Protein AF-A0A0S8DQ17-F1 (afdb_monomer_lite)

Foldseek 3Di:
DEDEPPDDPVPDDDDPPDDYHYDQWPDDDDDDDDPDPPVVSVVVLQPDWDDDPPDDTDRDDDDDPVPDDDPPDQDAAPSNVVVVLVRLQRTDQDPVCVVVQVVVVVLQRHHPDDRDGDPVSSVVRNVCRVVVVVVVVCCQQVNPFFPFDDDPSDTDRDDDDPPDDDTPSPCPPPVNVPDDDPD

Radius of gyration: 21.07 Å; chains: 1; bounding box: 50×50×46 Å

pLDDT: mean 84.36, std 14.05, range [32.22, 97.69]

Secondary structure (DSSP, 8-state):
-EE-TT--GGG----TTPPPEE-SSS---------S-HHHHHHHHHT-B---TTS--PBP-----TT-----SPPPTHHHHHHHHHHHHHS---GGGHHHHHHHHHTT--TTS-----HHHHHHHHHHHHHHHHHHHHHHHT---TT--EETTEE-SS---TTSPPPTTTTTSTTTTT-----

Sequence (183 aa):
MITGPETPKSEIPYIEGAKYIESKTNNVWFLVRASMPPEERDQAISQIKAYYSGEEPKAVSVIPANNKPGRNYQPRGMKYWEVLHAILQEEPVEERDRFFMYFLKEMGIEKGKPFEPTERQKEIMADAVVVGEAMAKNMVFRERLPGVLRDDGWRLILGRVHGTEPGDAMEQTQRTNYYDRSM

Structure (mmCIF, N/CA/C/O backbone):
data_AF-A0A0S8DQ17-F1
#
_entry.id   AF-A0A0S8DQ17-F1
#
loop_
_atom_site.group_PDB
_atom_site.id
_atom_site.type_symbol
_atom_site.label_atom_id
_atom_site.label_alt_id
_atom_site.label_comp_id
_atom_site.label_asym_id
_atom_site.label_entity_id
_atom_site.label_seq_id
_atom_site.pdbx_PDB_ins_code
_atom_site.Cartn_x
_atom_site.Cartn_y
_atom_site.Cartn_z
_atom_site.occupancy
_atom_site.B_iso_or_equiv
_atom_site.auth_seq_id
_atom_site.auth_comp_id
_atom_site.auth_asym_id
_atom_site.auth_atom_id
_atom_site.pdbx_PDB_model_num
ATOM 1 N N . MET A 1 1 ? -12.015 -6.979 14.319 1.00 88.69 1 MET A N 1
ATOM 2 C CA . MET A 1 1 ? -10.891 -7.904 14.093 1.00 88.69 1 MET A CA 1
ATOM 3 C C . MET A 1 1 ? -10.485 -7.826 12.635 1.00 88.69 1 MET A C 1
ATOM 5 O O . MET A 1 1 ? -11.369 -7.829 11.784 1.00 88.69 1 MET A O 1
ATOM 9 N N . ILE A 1 2 ? -9.184 -7.727 12.362 1.00 92.00 2 ILE A N 1
ATOM 10 C CA . ILE A 1 2 ? -8.652 -7.809 10.999 1.00 92.00 2 ILE A CA 1
ATOM 11 C C . ILE A 1 2 ? -7.851 -9.093 10.869 1.00 92.00 2 ILE A C 1
ATOM 13 O O . ILE A 1 2 ? -7.089 -9.426 11.775 1.00 92.00 2 ILE A O 1
ATOM 17 N N . THR A 1 3 ? -8.045 -9.798 9.764 1.00 94.38 3 THR A N 1
ATOM 18 C CA . THR A 1 3 ? -7.275 -10.990 9.408 1.00 94.38 3 THR A CA 1
ATOM 19 C C . THR A 1 3 ? -6.535 -10.752 8.105 1.00 94.38 3 THR A C 1
ATOM 21 O O . THR A 1 3 ? -6.996 -9.989 7.252 1.00 94.38 3 THR A O 1
ATOM 24 N N . GLY A 1 4 ? -5.370 -11.377 7.977 1.00 93.06 4 GLY A N 1
ATOM 25 C CA . GLY A 1 4 ? -4.603 -11.357 6.743 1.00 93.06 4 GLY A CA 1
ATOM 26 C C . GLY A 1 4 ? -5.127 -12.385 5.734 1.00 93.06 4 GLY A C 1
ATOM 27 O O . GLY A 1 4 ? -5.942 -13.242 6.089 1.00 93.06 4 GLY A O 1
ATOM 28 N N . PRO A 1 5 ? -4.613 -12.338 4.499 1.00 92.44 5 PRO A N 1
ATOM 29 C CA . PRO A 1 5 ? -5.023 -13.222 3.407 1.00 92.44 5 PRO A CA 1
ATOM 30 C C . PRO A 1 5 ? -4.683 -14.699 3.662 1.00 92.44 5 PRO A C 1
ATOM 32 O O . PRO A 1 5 ? -5.331 -15.590 3.120 1.00 92.44 5 PRO A O 1
ATOM 35 N N . GLU A 1 6 ? -3.686 -14.970 4.508 1.00 91.12 6 GLU A N 1
ATOM 36 C CA . GLU A 1 6 ? -3.219 -16.324 4.837 1.00 91.12 6 GLU A CA 1
ATOM 37 C C . GLU A 1 6 ? -3.656 -16.793 6.238 1.00 91.12 6 GLU A C 1
ATOM 39 O O . GLU A 1 6 ? -3.266 -17.871 6.678 1.00 91.12 6 GLU A O 1
ATOM 44 N N . THR A 1 7 ? -4.472 -16.013 6.962 1.00 92.62 7 THR A N 1
ATOM 45 C CA . THR A 1 7 ? -4.937 -16.394 8.306 1.00 92.62 7 THR A CA 1
ATOM 46 C C . THR A 1 7 ? -5.884 -17.604 8.235 1.00 92.62 7 THR A C 1
ATOM 48 O O . THR A 1 7 ? -6.947 -17.505 7.610 1.00 92.62 7 THR A O 1
ATOM 51 N N . PRO A 1 8 ? -5.580 -18.738 8.899 1.00 92.88 8 PRO A N 1
ATOM 52 C CA . PRO A 1 8 ? -6.466 -19.898 8.899 1.00 92.88 8 PRO A CA 1
ATOM 53 C C . PRO A 1 8 ? -7.813 -19.574 9.547 1.00 92.88 8 PRO A C 1
ATOM 55 O O . PRO A 1 8 ? -7.876 -19.080 10.671 1.00 92.88 8 PRO A O 1
ATOM 58 N N . LYS A 1 9 ? -8.921 -19.916 8.877 1.00 90.00 9 LYS A N 1
ATOM 59 C CA . LYS A 1 9 ? -10.277 -19.637 9.394 1.00 90.00 9 LYS A CA 1
ATOM 60 C C . LYS A 1 9 ? -10.553 -20.282 10.755 1.00 90.00 9 LYS A C 1
ATOM 62 O O . LYS A 1 9 ? -11.332 -19.743 11.531 1.00 90.00 9 LYS A O 1
ATOM 67 N N . SER A 1 10 ? -9.907 -21.410 11.046 1.00 91.25 10 SER A N 1
ATOM 68 C CA . SER A 1 10 ? -9.988 -22.103 12.337 1.00 91.25 10 SER A CA 1
ATOM 69 C C . SER A 1 10 ? -9.337 -21.340 13.492 1.00 91.25 10 SER A C 1
ATOM 71 O O . SER A 1 10 ? -9.650 -21.618 14.643 1.00 91.25 10 SER A O 1
ATOM 73 N N . GLU A 1 11 ? -8.437 -20.400 13.201 1.00 89.38 11 GLU A N 1
ATOM 74 C CA . GLU A 1 11 ? -7.706 -19.610 14.200 1.00 89.38 11 GLU A CA 1
ATOM 75 C C . GLU A 1 11 ? -8.362 -18.250 14.472 1.00 89.38 11 GLU A C 1
ATOM 77 O O . GLU A 1 11 ? -7.908 -17.499 15.333 1.00 89.38 11 GLU A O 1
ATOM 82 N N . ILE A 1 12 ? -9.445 -17.921 13.762 1.00 91.88 12 ILE A N 1
ATOM 83 C CA . ILE A 1 12 ? -10.187 -16.674 13.948 1.00 91.88 12 ILE A CA 1
ATOM 84 C C . ILE A 1 12 ? -11.131 -16.844 15.151 1.00 91.88 12 ILE A C 1
ATOM 86 O O . ILE A 1 12 ? -12.121 -17.573 15.040 1.00 91.88 12 ILE A O 1
ATOM 90 N N . PRO A 1 13 ? -10.887 -16.186 16.301 1.00 91.44 13 PRO A N 1
ATOM 91 C CA . PRO A 1 13 ? -11.777 -16.291 17.445 1.00 91.44 13 PRO A CA 1
ATOM 92 C C . PRO A 1 13 ? -13.117 -15.604 17.185 1.00 91.44 13 PRO A C 1
ATOM 94 O O . PRO A 1 13 ? -13.217 -14.576 16.503 1.00 91.44 13 PRO A O 1
ATOM 97 N N . TYR A 1 14 ? -14.151 -16.129 17.837 1.00 90.69 14 TYR A N 1
ATOM 98 C CA . TYR A 1 14 ? -15.403 -15.410 17.995 1.00 90.69 14 TYR A CA 1
ATOM 99 C C . TYR A 1 14 ? -15.259 -14.334 19.080 1.00 90.69 14 TYR A C 1
ATOM 101 O O . TYR A 1 14 ? -14.874 -14.628 20.209 1.00 90.69 14 TYR A O 1
ATOM 109 N N . ILE A 1 15 ? -15.572 -13.088 18.732 1.00 89.69 15 ILE A N 1
ATOM 110 C CA . ILE A 1 15 ? -15.581 -11.933 19.625 1.00 89.69 15 ILE A CA 1
ATOM 111 C C . ILE A 1 15 ? -16.936 -11.259 19.440 1.00 89.69 15 ILE A C 1
ATOM 113 O O . ILE A 1 15 ? -17.258 -10.766 18.355 1.00 89.69 15 ILE A O 1
ATOM 117 N N . GLU A 1 16 ? -17.737 -11.247 20.500 1.00 91.94 16 GLU A N 1
ATOM 118 C CA . GLU A 1 16 ? -19.066 -10.647 20.480 1.00 91.94 16 GLU A CA 1
ATOM 119 C C . GLU A 1 16 ? -18.992 -9.156 20.104 1.00 91.94 16 GLU A C 1
ATOM 121 O O . GLU A 1 16 ? -18.143 -8.410 20.593 1.00 91.94 16 GLU A O 1
ATOM 126 N N . GLY A 1 17 ? -19.853 -8.728 19.175 1.00 91.25 17 GLY A N 1
ATOM 127 C CA . GLY A 1 17 ? -19.912 -7.343 18.691 1.00 91.25 17 GLY A CA 1
ATOM 128 C C . GLY A 1 17 ? -18.756 -6.905 17.780 1.00 91.25 17 GLY A C 1
ATOM 129 O O . GLY A 1 17 ? -18.765 -5.773 17.292 1.00 91.25 17 GLY A O 1
ATOM 130 N N . ALA A 1 18 ? -17.768 -7.763 17.503 1.00 91.00 18 ALA A N 1
ATOM 131 C CA . ALA A 1 18 ? -16.659 -7.404 16.626 1.00 91.00 18 ALA A CA 1
ATOM 132 C C . ALA A 1 18 ? -17.071 -7.393 15.144 1.00 91.00 18 ALA A C 1
ATOM 134 O O . ALA A 1 18 ? -17.669 -8.338 14.630 1.00 91.00 18 ALA A O 1
ATOM 135 N N . LYS A 1 19 ? -16.653 -6.353 14.411 1.00 92.81 19 LYS A N 1
ATOM 136 C CA . LYS A 1 19 ? -16.652 -6.371 12.941 1.00 92.81 19 LYS A CA 1
ATOM 137 C C . LYS A 1 19 ? -15.436 -7.151 12.444 1.00 92.81 19 LYS A C 1
ATOM 139 O O . LYS A 1 19 ? -14.308 -6.841 12.840 1.00 92.81 19 LYS A O 1
ATOM 144 N N . TYR A 1 20 ? -15.661 -8.127 11.573 1.00 91.62 20 TYR A N 1
ATOM 145 C CA . TYR A 1 20 ? -14.611 -8.918 10.934 1.00 91.62 20 TYR A CA 1
ATOM 146 C C . TYR A 1 20 ? -14.284 -8.331 9.565 1.00 91.62 20 TYR A C 1
ATOM 148 O O . TYR A 1 20 ? -15.182 -8.105 8.756 1.00 91.62 20 TYR A O 1
ATOM 156 N N . ILE A 1 21 ? -13.007 -8.038 9.333 1.00 91.88 21 ILE A N 1
ATOM 157 C CA . ILE A 1 21 ? -12.508 -7.494 8.070 1.00 91.88 21 ILE A CA 1
ATOM 158 C C . ILE A 1 21 ? -11.365 -8.389 7.602 1.00 91.88 21 ILE A C 1
ATOM 160 O O . ILE A 1 21 ? -10.344 -8.496 8.276 1.00 91.88 21 ILE A O 1
ATOM 164 N N . GLU A 1 22 ? -11.543 -9.020 6.449 1.00 92.25 22 GLU A N 1
ATOM 165 C CA . GLU A 1 22 ? -10.513 -9.833 5.808 1.00 92.25 22 GLU A CA 1
ATOM 166 C C . GLU A 1 22 ? -9.729 -8.959 4.827 1.00 92.25 22 GLU A C 1
ATOM 168 O O . GLU A 1 22 ? -10.293 -8.402 3.881 1.00 92.25 22 GLU A O 1
ATOM 173 N N . SER A 1 23 ? -8.434 -8.793 5.085 1.00 92.69 23 SER A N 1
ATOM 174 C CA . SER A 1 23 ? -7.531 -8.087 4.185 1.00 92.69 23 SER A CA 1
ATOM 175 C C . SER A 1 23 ? -7.010 -9.036 3.113 1.00 92.69 23 SER A C 1
ATOM 177 O O . SER A 1 23 ? -6.623 -10.164 3.400 1.00 92.69 23 SER A O 1
ATOM 179 N N . LYS A 1 24 ? -6.937 -8.539 1.879 1.00 92.06 24 LYS A N 1
ATOM 180 C CA . LYS A 1 24 ? -6.280 -9.218 0.753 1.00 92.06 24 LYS A CA 1
ATOM 181 C C . LYS A 1 24 ? -4.756 -9.046 0.746 1.00 92.06 24 LYS A C 1
ATOM 183 O O . LYS A 1 24 ? -4.060 -9.692 -0.025 1.00 92.06 24 LYS A O 1
ATOM 188 N N . THR A 1 25 ? -4.248 -8.156 1.595 1.00 93.56 25 THR A N 1
ATOM 189 C CA . THR A 1 25 ? -2.831 -7.800 1.728 1.00 93.56 25 THR A CA 1
ATOM 190 C C . THR A 1 25 ? -2.373 -7.956 3.176 1.00 93.56 25 THR A C 1
ATOM 192 O O . THR A 1 25 ? -3.180 -7.857 4.106 1.00 93.56 25 THR A O 1
ATOM 195 N N . ASN A 1 26 ? -1.079 -8.181 3.371 1.00 94.12 26 ASN A N 1
ATOM 196 C CA . ASN A 1 26 ? -0.439 -8.294 4.677 1.00 94.12 26 ASN A CA 1
ATOM 197 C C . ASN A 1 26 ? -0.273 -6.923 5.344 1.00 94.12 26 ASN A C 1
ATOM 199 O O . ASN A 1 26 ? -0.510 -6.791 6.546 1.00 94.12 26 ASN A O 1
ATOM 203 N N . ASN A 1 27 ? 0.065 -5.883 4.578 1.00 91.88 27 ASN A N 1
ATOM 204 C CA . ASN A 1 27 ? 0.133 -4.526 5.100 1.00 91.88 27 ASN A CA 1
ATOM 205 C C . ASN A 1 27 ? -1.256 -3.873 5.103 1.00 91.88 27 ASN A C 1
ATOM 207 O O . ASN A 1 27 ? -1.934 -3.778 4.075 1.00 91.88 27 ASN A O 1
ATOM 211 N N . VAL A 1 28 ? -1.663 -3.374 6.273 1.00 90.12 28 VAL A N 1
ATOM 212 C CA . VAL A 1 28 ? -2.916 -2.636 6.480 1.00 90.12 28 VAL A CA 1
ATOM 213 C C . VAL A 1 28 ? -2.602 -1.294 7.124 1.00 90.12 28 VAL A C 1
ATOM 215 O O . VAL A 1 28 ? -1.801 -1.201 8.053 1.00 90.12 28 VAL A O 1
ATOM 218 N N . TRP A 1 29 ? -3.257 -0.241 6.640 1.00 87.62 29 TRP A N 1
ATOM 219 C CA . TRP A 1 29 ? -3.112 1.106 7.174 1.00 87.62 29 TRP A CA 1
ATOM 220 C C . TRP A 1 29 ? -4.441 1.620 7.717 1.00 87.62 29 TRP A C 1
ATOM 222 O O . TRP A 1 29 ? -5.478 1.507 7.065 1.00 87.62 29 TRP A O 1
ATOM 232 N N . PHE A 1 30 ? -4.392 2.221 8.904 1.00 85.88 30 PHE A N 1
ATOM 233 C CA . PHE A 1 30 ? -5.540 2.854 9.535 1.00 85.88 30 PHE A CA 1
ATOM 234 C C . PHE A 1 30 ? -5.325 4.355 9.622 1.00 85.88 30 PHE A C 1
ATOM 236 O O . PHE A 1 30 ? -4.295 4.826 10.107 1.00 85.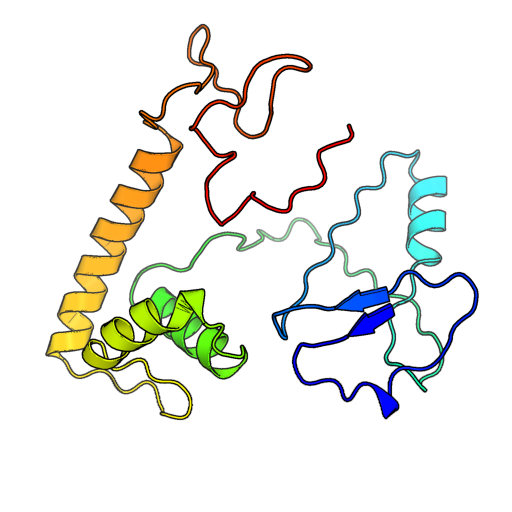88 30 PHE A O 1
ATOM 243 N N . LEU A 1 31 ? -6.346 5.097 9.212 1.00 85.94 31 LEU A N 1
ATOM 244 C CA . LEU A 1 31 ? -6.416 6.533 9.394 1.00 85.94 31 LEU A CA 1
ATOM 245 C C . LEU A 1 31 ? -7.624 6.854 10.263 1.00 85.94 31 LEU A C 1
ATOM 247 O O . LEU A 1 31 ? -8.761 6.587 9.883 1.00 85.94 31 LEU A O 1
ATOM 251 N N . VAL A 1 32 ? -7.368 7.465 11.414 1.00 86.06 32 VAL A N 1
ATOM 252 C CA . VAL A 1 32 ? -8.412 8.006 12.282 1.00 86.06 32 VAL A CA 1
ATOM 253 C C . VAL A 1 32 ? -8.305 9.520 12.254 1.00 86.06 32 VAL A C 1
ATOM 255 O O . VAL A 1 32 ? -7.229 10.083 12.456 1.00 86.06 32 VAL A O 1
ATOM 258 N N . ARG A 1 33 ? -9.430 10.188 12.000 1.00 85.62 33 ARG A N 1
ATOM 259 C CA . ARG A 1 33 ? -9.554 11.639 12.120 1.00 85.62 33 ARG A CA 1
ATOM 260 C C . ARG A 1 33 ? -10.487 11.946 13.282 1.00 85.62 33 ARG A C 1
ATOM 262 O O . ARG A 1 33 ? -11.662 11.609 13.225 1.00 85.62 33 ARG A O 1
ATOM 269 N N . ALA A 1 34 ? -9.957 12.595 14.312 1.00 87.25 34 ALA A N 1
ATOM 270 C CA . ALA A 1 34 ? -10.733 13.058 15.454 1.00 87.25 34 ALA A CA 1
ATOM 271 C C . ALA A 1 34 ? -10.943 14.575 15.348 1.00 87.25 34 ALA A C 1
ATOM 273 O O . ALA A 1 34 ? -10.008 15.356 15.528 1.00 87.25 34 ALA A O 1
ATOM 274 N N . SER A 1 35 ? -12.171 14.978 15.028 1.00 89.62 35 SER A N 1
ATOM 275 C CA . SER A 1 35 ? -12.585 16.379 14.877 1.00 89.62 35 SER A CA 1
ATOM 276 C C . SER A 1 35 ? -13.370 16.829 16.110 1.00 89.62 35 SER A C 1
ATOM 278 O O . SER A 1 35 ? -14.578 17.021 16.043 1.00 89.62 35 SER A O 1
ATOM 280 N N . MET A 1 36 ? -12.679 16.933 17.246 1.00 92.25 36 MET A N 1
ATOM 281 C CA . MET A 1 36 ? -13.261 17.242 18.563 1.00 92.25 36 MET A CA 1
ATOM 282 C C . MET A 1 36 ? -12.372 18.253 19.311 1.00 92.25 36 MET A C 1
ATOM 284 O O . MET A 1 36 ? -11.207 18.422 18.918 1.00 92.25 36 MET A O 1
ATOM 288 N N . PRO A 1 37 ? -12.867 18.909 20.381 1.00 95.25 37 PRO A N 1
ATOM 289 C CA . PRO A 1 37 ? -12.033 19.724 21.261 1.00 95.25 37 PRO A CA 1
ATOM 290 C C . PRO A 1 37 ? -10.818 18.940 21.795 1.00 95.25 37 PRO A C 1
ATOM 292 O O . PRO A 1 37 ? -10.909 17.722 21.957 1.00 95.25 37 PRO A O 1
ATOM 295 N N . PRO A 1 38 ? -9.676 19.602 22.071 1.00 90.50 38 PRO A N 1
ATOM 296 C CA . PRO A 1 38 ? -8.421 18.922 22.392 1.00 90.50 38 PRO A CA 1
ATOM 297 C C . PRO A 1 38 ? -8.495 17.861 23.493 1.00 90.50 38 PRO A C 1
ATOM 299 O O . PRO A 1 38 ? -7.989 16.763 23.292 1.00 90.50 38 PRO A O 1
ATOM 302 N N . GLU A 1 39 ? -9.149 18.174 24.611 1.00 92.56 39 GLU A N 1
ATOM 303 C CA . GLU A 1 39 ? -9.256 17.278 25.767 1.00 92.56 39 GLU A CA 1
ATOM 304 C C . GLU A 1 39 ? -10.047 16.007 25.434 1.00 92.56 39 GLU A C 1
ATOM 306 O O . GLU A 1 39 ? -9.555 14.896 25.628 1.00 92.56 39 GLU A O 1
ATOM 311 N N . GLU A 1 40 ? -11.226 16.162 24.827 1.00 93.88 40 GLU A N 1
ATOM 312 C CA . GLU A 1 40 ? -12.048 15.039 24.368 1.00 93.88 40 GLU A CA 1
ATOM 313 C C . GLU A 1 40 ? -11.302 14.190 23.330 1.00 93.88 40 GLU A C 1
ATOM 315 O O . GLU A 1 40 ? -11.364 12.961 23.344 1.00 93.88 40 GLU A O 1
ATOM 320 N N . ARG A 1 41 ? -10.572 14.843 22.418 1.00 91.12 41 ARG A N 1
ATOM 321 C CA . ARG A 1 41 ? -9.786 14.202 21.357 1.00 91.12 41 ARG A CA 1
ATOM 322 C C . ARG A 1 41 ? -8.658 13.350 21.927 1.00 91.12 41 ARG A C 1
ATOM 324 O O . ARG A 1 41 ? -8.497 12.208 21.496 1.00 91.12 41 ARG A O 1
ATOM 331 N N . ASP A 1 42 ? -7.921 13.867 22.902 1.00 88.62 42 ASP A N 1
ATOM 332 C CA . ASP A 1 42 ? -6.834 13.136 23.557 1.00 88.62 42 ASP A CA 1
ATOM 333 C C . ASP A 1 42 ? -7.388 11.972 24.395 1.00 88.62 42 ASP A C 1
ATOM 335 O O . ASP A 1 42 ? -6.868 10.852 24.329 1.00 88.62 42 ASP A O 1
ATOM 339 N N . GLN A 1 43 ? -8.511 12.191 25.090 1.00 89.88 43 GLN A N 1
ATOM 340 C CA . GLN A 1 43 ? -9.222 11.134 25.805 1.00 89.88 43 GLN A CA 1
ATOM 341 C C . GLN A 1 43 ? -9.678 10.020 24.854 1.00 89.88 43 GLN A C 1
ATOM 343 O O . GLN A 1 43 ? -9.411 8.851 25.128 1.00 89.88 43 GLN A O 1
ATOM 348 N N . ALA A 1 44 ? -10.304 10.345 23.721 1.00 89.44 44 ALA A N 1
ATOM 349 C CA . ALA A 1 44 ? -10.761 9.350 22.752 1.00 89.44 44 ALA A CA 1
ATOM 350 C C . ALA A 1 44 ? -9.601 8.546 22.142 1.00 89.44 44 ALA A C 1
ATOM 352 O O . ALA A 1 44 ? -9.681 7.320 22.060 1.00 89.44 44 ALA A O 1
ATOM 353 N N . ILE A 1 45 ? -8.497 9.205 21.766 1.00 88.19 45 ILE A N 1
ATOM 354 C CA . ILE A 1 45 ? -7.310 8.520 21.226 1.00 88.19 45 ILE A CA 1
ATOM 355 C C . ILE A 1 45 ? -6.704 7.565 22.265 1.00 88.19 45 ILE A C 1
ATOM 357 O O . ILE A 1 45 ? -6.307 6.460 21.900 1.00 88.19 45 ILE A O 1
ATOM 361 N N . SER A 1 46 ? -6.686 7.935 23.552 1.00 87.81 46 SER A N 1
ATOM 362 C CA . SER A 1 46 ? -6.160 7.074 24.628 1.00 87.81 46 SER A CA 1
ATOM 363 C C . SER A 1 46 ? -6.892 5.733 24.771 1.00 87.81 46 SER A C 1
ATOM 365 O O . SER A 1 46 ? -6.325 4.769 25.284 1.00 87.81 46 SER A O 1
ATOM 367 N N . GLN A 1 47 ? -8.144 5.653 24.304 1.00 89.31 47 GLN A N 1
ATOM 368 C CA . GLN A 1 47 ? -8.947 4.431 24.357 1.00 89.31 47 GLN A CA 1
ATOM 369 C C . GLN A 1 47 ? -8.675 3.491 23.179 1.00 89.31 47 GLN A C 1
ATOM 371 O O . GLN A 1 47 ? -9.117 2.341 23.196 1.00 89.31 47 GLN A O 1
ATOM 376 N N . ILE A 1 48 ? -7.945 3.947 22.156 1.00 90.25 48 ILE A N 1
ATOM 377 C CA . ILE A 1 48 ? -7.616 3.124 20.996 1.00 90.25 48 ILE A CA 1
ATOM 378 C C . ILE A 1 48 ? -6.578 2.076 21.410 1.00 90.25 48 ILE A C 1
ATOM 380 O O . ILE A 1 48 ? -5.483 2.384 21.887 1.00 90.25 48 ILE A O 1
ATOM 384 N N . LYS A 1 49 ? -6.924 0.809 21.190 1.00 90.19 49 LYS A N 1
ATOM 385 C CA . LYS A 1 49 ? -6.055 -0.344 21.435 1.00 90.19 49 LYS A CA 1
ATOM 386 C C . LYS A 1 49 ? -5.839 -1.105 20.136 1.00 90.19 49 LYS A C 1
ATOM 388 O O . LYS A 1 49 ? -6.780 -1.294 19.367 1.00 90.19 49 LYS A O 1
ATOM 393 N N . ALA A 1 50 ? -4.610 -1.557 19.915 1.00 89.81 50 ALA A N 1
ATOM 394 C CA . ALA A 1 50 ? -4.247 -2.414 18.793 1.00 89.81 50 ALA A CA 1
ATOM 395 C C . ALA A 1 50 ? -3.315 -3.513 19.306 1.00 89.81 50 ALA A C 1
ATOM 397 O O . ALA A 1 50 ? -2.306 -3.226 19.946 1.00 89.81 50 ALA A O 1
ATOM 398 N N . TYR A 1 51 ? -3.696 -4.765 19.077 1.00 90.38 51 TYR A N 1
ATOM 399 C CA . TYR A 1 51 ? -3.020 -5.938 19.619 1.00 90.38 51 TYR A CA 1
ATOM 400 C C . TYR A 1 51 ? -3.356 -7.169 18.772 1.00 90.38 51 TYR A C 1
ATOM 402 O O . TYR A 1 51 ? -4.371 -7.186 18.068 1.00 90.38 51 TYR A O 1
ATOM 410 N N . TYR A 1 52 ? -2.498 -8.187 18.835 1.00 89.69 52 TYR A N 1
ATOM 411 C CA . TYR A 1 52 ? -2.747 -9.469 18.184 1.00 89.69 52 TYR A CA 1
ATOM 412 C C . TYR A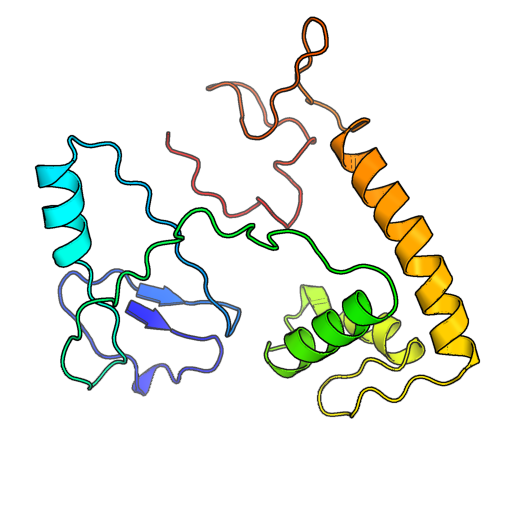 1 52 ? -3.772 -10.295 18.960 1.00 89.69 52 TYR A C 1
ATOM 414 O O . TYR A 1 52 ? -3.894 -10.195 20.180 1.00 89.69 52 TYR A O 1
ATOM 422 N N . SER A 1 53 ? -4.517 -11.134 18.242 1.00 86.62 53 SER A N 1
ATOM 423 C CA . SER A 1 53 ? -5.447 -12.076 18.863 1.00 86.62 53 SER A CA 1
ATOM 424 C C . SER A 1 53 ? -4.707 -13.006 19.831 1.00 86.62 53 SER A C 1
ATOM 426 O O . SER A 1 53 ? -3.675 -13.566 19.474 1.00 86.62 53 SER A O 1
ATOM 428 N N . GLY A 1 54 ? -5.237 -13.173 21.044 1.00 84.81 54 GLY A N 1
ATOM 429 C CA . GLY A 1 54 ? -4.613 -13.975 22.102 1.00 84.81 54 GLY A CA 1
ATOM 430 C C . GLY A 1 54 ? -3.607 -13.216 22.976 1.00 84.81 54 GLY A C 1
ATOM 431 O O . GLY A 1 54 ? -3.209 -13.741 24.012 1.00 84.81 54 GLY A O 1
ATOM 432 N N . GLU A 1 55 ? -3.237 -11.983 22.620 1.00 89.75 55 GLU A N 1
ATOM 433 C CA . GLU A 1 55 ? -2.448 -11.106 23.488 1.00 89.75 55 GLU A CA 1
ATOM 434 C C . GLU A 1 55 ? -3.332 -10.207 24.361 1.00 89.75 55 GLU A C 1
ATOM 436 O O . GLU A 1 55 ? -4.485 -9.908 24.035 1.00 89.75 55 GLU A O 1
ATOM 441 N N . GLU A 1 56 ? -2.765 -9.718 25.466 1.00 87.69 56 GLU A N 1
ATOM 442 C CA . GLU A 1 56 ? -3.423 -8.700 26.278 1.00 87.69 56 GLU A CA 1
ATOM 443 C C . GLU A 1 56 ? -3.586 -7.380 25.498 1.00 87.69 56 GLU A C 1
ATOM 445 O O . GLU A 1 56 ? -2.635 -6.923 24.851 1.00 87.69 56 GLU A O 1
ATOM 450 N N . PRO A 1 57 ? -4.757 -6.716 25.579 1.00 87.75 57 PRO A N 1
ATOM 451 C CA . PRO A 1 57 ? -4.995 -5.461 24.879 1.00 87.75 57 PRO A CA 1
ATOM 452 C C . PRO A 1 57 ? -4.030 -4.347 25.296 1.00 87.75 57 PRO A C 1
ATOM 454 O O . PRO A 1 57 ? -4.102 -3.833 26.414 1.00 87.75 57 PRO A O 1
ATOM 457 N N . LYS A 1 58 ? -3.185 -3.899 24.365 1.00 85.75 58 LYS A N 1
ATOM 458 C CA . LYS A 1 58 ? -2.249 -2.785 24.575 1.00 85.75 58 LYS A CA 1
ATOM 459 C C . LYS A 1 58 ? -2.769 -1.500 23.936 1.00 85.75 58 LYS A C 1
ATOM 461 O O . LYS A 1 58 ? -3.291 -1.505 22.819 1.00 85.75 58 LYS A O 1
ATOM 466 N N . ALA A 1 59 ? -2.633 -0.394 24.666 1.00 84.62 59 ALA A N 1
ATOM 467 C CA . ALA A 1 59 ? -2.916 0.936 24.138 1.00 84.62 59 ALA A CA 1
ATOM 468 C C . ALA A 1 59 ? -1.930 1.280 23.016 1.00 84.62 59 ALA A C 1
ATOM 470 O O . ALA A 1 59 ? -0.751 0.918 23.079 1.00 84.62 59 ALA A O 1
ATOM 471 N N . VAL A 1 60 ? -2.408 1.986 21.991 1.00 84.38 60 VAL A N 1
ATOM 472 C CA . VAL A 1 60 ? -1.525 2.453 20.920 1.00 84.38 60 VAL A CA 1
ATOM 473 C C . VAL A 1 60 ? -0.563 3.509 21.457 1.00 84.38 60 VAL A C 1
ATOM 475 O O . VAL A 1 60 ? -0.955 4.441 22.159 1.00 84.38 60 VAL A O 1
ATOM 478 N N . SER A 1 61 ? 0.718 3.378 21.119 1.00 82.31 61 SER A N 1
ATOM 479 C CA . SER A 1 61 ? 1.701 4.416 21.424 1.00 82.31 61 SER A CA 1
ATOM 480 C C . SER A 1 61 ? 1.528 5.573 20.445 1.00 82.31 61 SER A C 1
ATOM 482 O O . SER A 1 61 ? 1.807 5.435 19.253 1.00 82.31 61 SER A O 1
ATOM 484 N N . VAL A 1 62 ? 1.067 6.721 20.941 1.00 82.75 62 VAL A N 1
ATOM 485 C CA . VAL A 1 62 ? 0.946 7.939 20.135 1.00 82.75 62 VAL A CA 1
ATOM 486 C C . VAL A 1 62 ? 2.318 8.592 20.037 1.00 82.75 62 VAL A C 1
ATOM 488 O O . VAL A 1 62 ? 2.828 9.154 21.004 1.00 82.75 62 VAL A O 1
ATOM 491 N N . ILE A 1 63 ? 2.923 8.519 18.854 1.00 84.62 63 ILE A N 1
ATOM 492 C CA . ILE A 1 63 ? 4.189 9.193 18.569 1.00 84.62 63 ILE A CA 1
ATOM 493 C C . ILE A 1 63 ? 3.860 10.567 17.974 1.00 84.62 63 ILE A C 1
ATOM 495 O O . ILE A 1 63 ? 3.320 10.629 16.865 1.00 84.62 63 ILE A O 1
ATOM 499 N N . PRO A 1 64 ? 4.165 11.680 18.665 1.00 82.44 64 PRO A N 1
ATOM 500 C CA . PRO A 1 64 ? 3.894 13.000 18.123 1.00 82.44 64 PRO A CA 1
ATOM 501 C C . PRO A 1 64 ? 4.790 13.261 16.906 1.00 82.44 64 PRO A C 1
ATOM 503 O O . PRO A 1 64 ? 5.995 13.000 16.918 1.00 82.44 64 PRO A O 1
ATOM 506 N N . ALA A 1 65 ? 4.205 13.817 15.843 1.00 80.56 65 ALA A N 1
ATOM 507 C CA . ALA A 1 65 ? 4.928 14.105 14.604 1.00 80.56 65 ALA A CA 1
ATOM 508 C C . ALA A 1 65 ? 6.031 15.173 14.781 1.00 80.56 65 ALA A C 1
ATOM 510 O O . ALA A 1 65 ? 6.965 15.228 13.981 1.00 80.56 65 ALA A O 1
ATOM 511 N N . ASN A 1 66 ? 5.945 16.006 15.831 1.00 80.00 66 ASN A N 1
ATOM 512 C CA . ASN A 1 66 ? 6.939 17.018 16.221 1.00 80.00 66 ASN A CA 1
ATOM 513 C C . ASN A 1 66 ? 7.399 17.935 15.072 1.00 80.00 66 ASN A C 1
ATOM 515 O O . ASN A 1 66 ? 8.582 18.254 14.975 1.00 80.00 66 ASN A O 1
ATOM 519 N N . ASN A 1 67 ? 6.482 18.327 14.177 1.00 77.75 67 ASN A N 1
ATOM 520 C CA . ASN A 1 67 ? 6.770 19.122 12.972 1.00 77.75 67 ASN A CA 1
ATOM 521 C C . ASN A 1 67 ? 7.907 18.561 12.095 1.00 77.75 67 ASN A C 1
ATOM 523 O O . ASN A 1 67 ? 8.505 19.288 11.301 1.00 77.75 67 ASN A O 1
ATOM 527 N N . LYS A 1 68 ? 8.221 17.265 12.210 1.00 79.38 68 LYS A N 1
ATOM 528 C CA . LYS A 1 68 ? 9.212 16.634 11.343 1.00 79.38 68 LYS A CA 1
ATOM 529 C C . LYS A 1 68 ? 8.640 16.560 9.925 1.00 79.38 68 LYS A C 1
ATOM 531 O O . LYS A 1 68 ? 7.485 16.157 9.767 1.00 79.38 68 LYS A O 1
ATOM 536 N N . PRO A 1 69 ? 9.419 16.908 8.885 1.00 76.25 69 PRO A N 1
ATOM 537 C CA . PRO A 1 69 ? 8.964 16.743 7.515 1.00 76.25 69 PRO A CA 1
ATOM 538 C C . PRO A 1 69 ? 8.728 15.253 7.247 1.00 76.25 69 PRO A C 1
ATOM 540 O O . PRO A 1 69 ? 9.664 14.453 7.205 1.00 76.25 69 PRO A O 1
ATOM 543 N N . GLY A 1 70 ? 7.461 14.874 7.093 1.00 69.50 70 GLY A N 1
ATOM 544 C CA . GLY A 1 70 ? 7.082 13.525 6.693 1.00 69.50 70 GLY A CA 1
ATOM 545 C C . GLY A 1 70 ? 7.445 13.279 5.230 1.00 69.50 70 GLY A C 1
ATOM 546 O O . GLY A 1 70 ? 7.190 14.120 4.367 1.00 69.50 70 GLY A O 1
ATOM 547 N N . ARG A 1 71 ? 8.017 12.111 4.924 1.00 67.19 71 ARG A N 1
ATOM 548 C CA . ARG A 1 71 ? 8.180 11.648 3.538 1.00 67.19 71 ARG A CA 1
ATOM 549 C C . ARG A 1 71 ? 6.944 10.848 3.134 1.00 67.19 71 ARG A C 1
ATOM 551 O O . ARG A 1 71 ? 6.973 9.628 3.127 1.00 67.19 71 ARG A O 1
ATOM 558 N N . ASN A 1 72 ? 5.860 11.549 2.807 1.00 73.81 72 ASN A N 1
ATOM 559 C CA . ASN A 1 72 ? 4.616 10.938 2.311 1.00 73.81 72 ASN A CA 1
ATOM 560 C C . ASN A 1 72 ? 4.582 10.835 0.774 1.00 73.81 72 ASN A C 1
ATOM 562 O O . ASN A 1 72 ? 3.516 10.874 0.167 1.00 73.81 72 ASN A O 1
ATOM 566 N N . TYR A 1 73 ? 5.745 10.777 0.124 1.00 84.56 73 TYR A N 1
ATOM 567 C CA . TYR A 1 73 ? 5.865 10.690 -1.328 1.00 84.56 73 TYR A CA 1
ATOM 568 C C . TYR A 1 73 ? 6.712 9.484 -1.716 1.00 84.56 73 TYR A C 1
ATOM 570 O O . TYR A 1 73 ? 7.607 9.075 -0.975 1.00 84.56 73 TYR A O 1
ATOM 578 N N . GLN A 1 74 ? 6.435 8.936 -2.898 1.00 88.25 74 GLN A N 1
ATOM 579 C CA . GLN A 1 74 ? 7.221 7.839 -3.447 1.00 88.25 74 GLN A CA 1
ATOM 580 C C . GLN A 1 74 ? 8.666 8.293 -3.688 1.00 88.25 74 GLN A C 1
ATOM 582 O O . GLN A 1 74 ? 8.874 9.397 -4.206 1.00 88.25 74 GLN A O 1
ATOM 587 N N . PRO A 1 75 ? 9.676 7.486 -3.326 1.00 91.62 75 PRO A N 1
ATOM 588 C CA . PRO A 1 75 ? 11.061 7.847 -3.583 1.00 91.62 75 PRO A CA 1
ATOM 589 C C . PRO A 1 75 ? 11.327 7.923 -5.094 1.00 91.62 75 PRO A C 1
ATOM 591 O O . PRO A 1 75 ? 10.622 7.316 -5.896 1.00 91.62 75 PRO A O 1
ATOM 594 N N . ARG A 1 76 ? 12.353 8.685 -5.482 1.00 89.88 76 ARG A N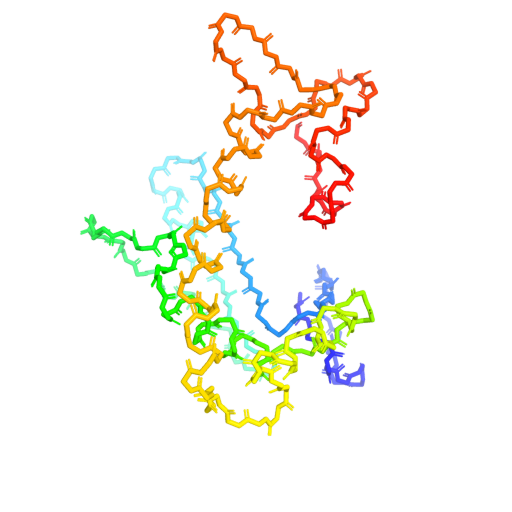 1
ATOM 595 C CA . ARG A 1 76 ? 12.782 8.833 -6.881 1.00 89.88 76 ARG A CA 1
ATOM 596 C C . ARG A 1 76 ? 13.978 7.941 -7.200 1.00 89.88 76 ARG A C 1
ATOM 598 O O . ARG A 1 76 ? 14.689 7.495 -6.299 1.00 89.88 76 ARG A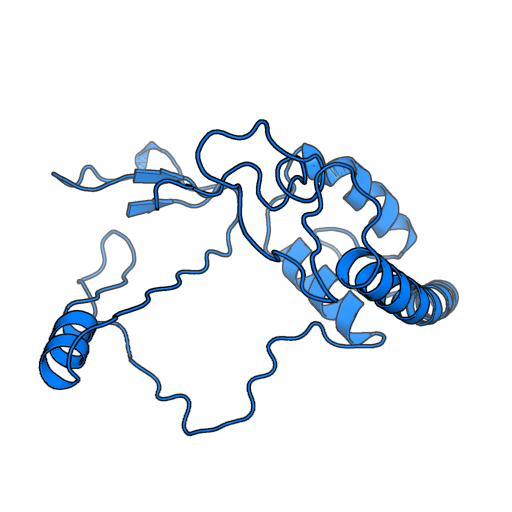 O 1
ATOM 605 N N . GLY A 1 77 ? 14.229 7.754 -8.494 1.00 94.25 77 GLY A N 1
ATOM 606 C CA . GLY A 1 77 ? 15.321 6.934 -9.014 1.00 94.25 77 GLY A CA 1
ATOM 607 C C . GLY A 1 77 ? 15.201 5.469 -8.595 1.00 94.25 77 GLY A C 1
ATOM 608 O O . GLY A 1 77 ? 14.100 4.968 -8.367 1.00 94.25 77 GLY A O 1
ATOM 609 N N . MET A 1 78 ? 16.345 4.795 -8.447 1.00 95.56 78 MET A N 1
ATOM 610 C CA . MET A 1 78 ? 16.399 3.359 -8.140 1.00 95.56 78 MET A CA 1
ATOM 611 C C . MET A 1 78 ? 15.670 2.981 -6.845 1.00 95.56 78 MET A C 1
ATOM 613 O O . MET A 1 78 ? 15.100 1.897 -6.737 1.00 95.56 78 MET A O 1
ATOM 617 N N . LYS A 1 79 ? 15.591 3.915 -5.889 1.00 95.75 79 LYS A N 1
ATOM 618 C CA . LYS A 1 79 ? 14.927 3.675 -4.609 1.00 95.75 79 LYS A CA 1
ATOM 619 C C . LYS A 1 79 ? 13.434 3.352 -4.755 1.00 95.75 79 LYS A C 1
ATOM 621 O O . LYS A 1 79 ? 12.893 2.646 -3.911 1.00 95.75 79 LYS A O 1
ATOM 626 N N . TYR A 1 80 ? 12.779 3.831 -5.816 1.00 96.00 80 TYR A N 1
ATOM 627 C CA . TYR A 1 80 ? 11.407 3.437 -6.154 1.00 96.00 80 TYR A CA 1
ATOM 628 C C . TYR A 1 80 ? 11.291 1.928 -6.390 1.00 96.00 80 TYR A C 1
ATOM 630 O O . TYR A 1 80 ? 10.430 1.275 -5.805 1.00 96.00 80 TYR A O 1
ATOM 638 N N . TRP A 1 81 ? 12.195 1.373 -7.198 1.00 96.94 81 TRP A N 1
ATOM 639 C CA . TRP A 1 81 ? 12.201 -0.042 -7.561 1.00 96.94 81 TRP A CA 1
ATOM 640 C C . TRP A 1 81 ? 12.589 -0.941 -6.392 1.00 96.94 81 TRP A C 1
ATOM 642 O O . TRP A 1 81 ? 11.975 -1.986 -6.212 1.00 96.94 81 TRP A O 1
ATOM 652 N N . GLU A 1 82 ? 13.530 -0.507 -5.550 1.00 96.38 82 GLU A N 1
ATOM 653 C CA . GLU A 1 82 ? 13.873 -1.214 -4.309 1.00 96.38 82 GLU A CA 1
ATOM 654 C C . GLU A 1 82 ? 12.666 -1.337 -3.369 1.00 96.38 82 GLU A C 1
ATOM 656 O O . GLU A 1 82 ? 12.415 -2.403 -2.812 1.00 96.38 82 GLU A O 1
ATOM 661 N N . VAL A 1 83 ? 11.903 -0.249 -3.198 1.00 95.38 83 VAL A N 1
ATOM 662 C CA . VAL A 1 83 ? 10.699 -0.253 -2.353 1.00 95.38 83 VAL A CA 1
ATOM 663 C C . VAL A 1 83 ? 9.595 -1.097 -2.983 1.00 95.38 83 VAL A C 1
ATOM 665 O O . VAL A 1 83 ? 8.959 -1.873 -2.276 1.00 95.38 83 VAL A O 1
ATOM 668 N N . LEU A 1 84 ? 9.389 -1.002 -4.302 1.00 95.94 84 LEU A N 1
ATOM 669 C CA . LEU A 1 84 ? 8.436 -1.858 -5.011 1.00 95.94 84 LEU A CA 1
ATOM 670 C C . LEU A 1 84 ? 8.786 -3.337 -4.826 1.00 95.94 84 LEU A C 1
ATOM 672 O O . LEU A 1 84 ? 7.917 -4.133 -4.486 1.00 95.94 84 LEU A O 1
ATOM 676 N N . HIS A 1 85 ? 10.056 -3.698 -5.012 1.00 97.69 85 HIS A N 1
ATOM 677 C CA . HIS A 1 85 ? 10.529 -5.056 -4.794 1.00 97.69 85 HIS A CA 1
ATOM 678 C C . HIS A 1 85 ? 10.243 -5.526 -3.366 1.00 97.69 85 HIS A C 1
ATOM 680 O O . HIS A 1 85 ? 9.668 -6.599 -3.206 1.00 97.69 85 HIS A O 1
ATOM 686 N N . ALA A 1 86 ? 10.590 -4.721 -2.354 1.00 96.81 86 ALA A N 1
ATOM 687 C CA . ALA A 1 86 ? 10.363 -5.053 -0.949 1.00 96.81 86 ALA A CA 1
ATOM 688 C C . ALA A 1 86 ? 8.877 -5.319 -0.649 1.00 96.81 86 ALA A C 1
ATOM 690 O O . ALA A 1 86 ? 8.547 -6.362 -0.090 1.00 96.81 86 ALA A O 1
ATOM 691 N N . ILE A 1 87 ? 7.977 -4.445 -1.114 1.00 95.38 87 ILE A N 1
ATOM 692 C CA . ILE A 1 87 ? 6.526 -4.620 -0.935 1.00 95.38 87 ILE A CA 1
ATOM 693 C C . ILE A 1 87 ? 6.047 -5.923 -1.592 1.00 95.38 87 ILE A C 1
ATOM 695 O O . ILE A 1 87 ? 5.287 -6.676 -0.995 1.00 95.38 87 ILE A O 1
ATOM 699 N N . LEU A 1 88 ? 6.518 -6.240 -2.801 1.00 96.12 88 LEU A N 1
ATOM 700 C CA . LEU A 1 88 ? 6.130 -7.474 -3.495 1.00 96.12 88 LEU A CA 1
ATOM 701 C C . LEU A 1 88 ? 6.671 -8.748 -2.824 1.00 96.12 88 LEU A C 1
ATOM 703 O O . LEU A 1 88 ? 6.109 -9.831 -3.017 1.00 96.12 88 LEU A O 1
ATOM 707 N N . GLN A 1 89 ? 7.742 -8.646 -2.029 1.00 96.94 89 GLN A N 1
ATOM 708 C CA . GLN A 1 89 ? 8.191 -9.764 -1.200 1.00 96.94 89 GLN A CA 1
ATOM 709 C C . GLN A 1 89 ? 7.234 -10.007 -0.034 1.00 96.94 89 GLN A C 1
ATOM 711 O O . GLN A 1 89 ? 6.883 -11.160 0.216 1.00 96.94 89 GLN A O 1
ATOM 716 N N . GLU A 1 90 ? 6.768 -8.943 0.616 1.00 95.94 90 GLU A N 1
ATOM 717 C CA . GLU A 1 90 ? 5.874 -9.013 1.775 1.00 95.94 90 GLU A CA 1
ATOM 718 C C . GLU A 1 90 ? 4.439 -9.405 1.406 1.00 95.94 90 GLU A C 1
ATOM 720 O O . GLU A 1 90 ? 3.800 -10.145 2.146 1.00 95.94 90 GLU A O 1
ATOM 725 N N . GLU A 1 91 ? 3.927 -8.944 0.265 1.00 95.62 91 GLU A N 1
ATOM 726 C CA . GLU A 1 91 ? 2.516 -9.097 -0.110 1.00 95.62 91 GLU A CA 1
ATOM 727 C C . GLU A 1 91 ? 2.226 -10.379 -0.900 1.00 95.62 91 GLU A C 1
ATOM 729 O O . GLU A 1 91 ? 3.022 -10.747 -1.772 1.00 95.62 91 GLU A O 1
ATOM 734 N N . PRO A 1 92 ? 1.088 -11.068 -0.687 1.00 95.00 92 PRO A N 1
ATOM 735 C CA . PRO A 1 92 ? 0.678 -12.138 -1.590 1.00 95.00 92 PRO A CA 1
ATOM 736 C C . PRO A 1 92 ? 0.369 -11.577 -2.984 1.00 95.00 92 PRO A C 1
ATOM 738 O O . PRO A 1 92 ? -0.024 -10.423 -3.155 1.00 95.00 92 PRO A O 1
ATOM 741 N N . VAL A 1 93 ? 0.534 -12.417 -4.007 1.00 94.12 93 VAL A N 1
ATOM 742 C CA . VAL A 1 93 ? 0.198 -12.035 -5.384 1.00 94.12 93 VAL A CA 1
ATOM 743 C C . VAL A 1 93 ? -1.270 -12.347 -5.641 1.00 94.12 93 VAL A C 1
ATOM 745 O O . VAL A 1 93 ? -1.641 -13.502 -5.848 1.00 94.12 93 VAL A O 1
ATOM 748 N N . GLU A 1 94 ? -2.089 -11.304 -5.665 1.00 91.69 94 GLU A N 1
ATOM 749 C CA . GLU A 1 94 ? -3.491 -11.371 -6.072 1.00 91.69 94 GLU A CA 1
ATOM 750 C C . GLU A 1 94 ? -3.634 -11.671 -7.573 1.00 91.69 94 GLU A C 1
ATOM 752 O O . GLU A 1 94 ? -2.791 -11.295 -8.391 1.00 91.69 94 GLU A O 1
ATOM 757 N N . GLU A 1 95 ? -4.737 -12.317 -7.963 1.00 91.56 95 GLU A N 1
ATOM 758 C CA . GLU A 1 95 ? -4.960 -12.754 -9.354 1.00 91.56 95 GLU A CA 1
ATOM 759 C C . GLU A 1 95 ? -4.875 -11.584 -10.346 1.00 91.56 95 GLU A C 1
ATOM 761 O O . GLU A 1 95 ? -4.238 -11.686 -11.393 1.00 91.56 95 GLU A O 1
ATOM 766 N N . ARG A 1 96 ? -5.441 -10.429 -9.974 1.00 89.31 96 ARG A N 1
ATOM 767 C CA . ARG A 1 96 ? -5.418 -9.201 -10.788 1.00 89.31 96 ARG A CA 1
ATOM 768 C C . ARG A 1 96 ? -4.006 -8.663 -11.047 1.00 89.31 96 ARG A C 1
ATOM 770 O O . ARG A 1 96 ? -3.806 -7.929 -12.011 1.00 89.31 96 ARG A O 1
ATOM 777 N N . ASP A 1 97 ? -3.049 -9.010 -10.187 1.00 92.81 97 ASP A N 1
ATOM 778 C CA . ASP A 1 97 ? -1.694 -8.465 -10.197 1.00 92.81 97 ASP A CA 1
ATOM 779 C C . ASP A 1 97 ? -0.702 -9.390 -10.931 1.00 92.81 97 ASP A C 1
ATOM 781 O O . ASP A 1 97 ? 0.394 -8.965 -11.305 1.00 92.81 97 ASP A O 1
ATOM 785 N N . ARG A 1 98 ? -1.100 -10.636 -11.241 1.00 93.81 98 ARG A N 1
ATOM 786 C CA . ARG A 1 98 ? -0.251 -11.643 -11.909 1.00 93.81 98 ARG A CA 1
ATOM 787 C C . ARG A 1 98 ? 0.324 -11.184 -13.244 1.00 93.81 98 ARG A C 1
ATOM 789 O O . ARG A 1 98 ? 1.484 -11.464 -13.542 1.00 93.81 98 ARG A O 1
ATOM 796 N N . PHE A 1 99 ? -0.463 -10.463 -14.036 1.00 94.25 99 PHE A N 1
ATOM 797 C CA . PHE A 1 99 ? -0.002 -9.940 -15.320 1.00 94.25 99 PHE A CA 1
ATOM 798 C C . PHE A 1 99 ? 1.113 -8.899 -15.147 1.00 94.25 99 PHE A C 1
ATOM 800 O O . PHE A 1 99 ? 2.105 -8.922 -15.872 1.00 94.25 99 PHE A O 1
ATOM 807 N N . PHE A 1 100 ? 1.008 -8.033 -14.136 1.00 93.94 100 PHE A N 1
ATOM 808 C CA . PHE A 1 100 ? 2.062 -7.067 -13.826 1.00 93.94 100 PHE A CA 1
ATOM 809 C C . PHE A 1 100 ? 3.315 -7.760 -13.285 1.00 93.94 100 PHE A C 1
ATOM 811 O O . PHE A 1 100 ? 4.419 -7.405 -13.691 1.00 93.94 100 PHE A O 1
ATOM 818 N N . MET A 1 101 ? 3.162 -8.799 -12.456 1.00 95.94 101 MET A N 1
ATOM 819 C CA . MET A 1 101 ? 4.293 -9.607 -11.980 1.00 95.94 101 MET A CA 1
ATOM 820 C C . MET A 1 101 ? 5.085 -10.239 -13.130 1.00 95.94 101 MET A C 1
ATOM 822 O O . MET A 1 101 ? 6.313 -10.293 -13.068 1.00 95.94 101 MET A O 1
ATOM 826 N N . TYR A 1 102 ? 4.408 -10.666 -14.201 1.00 93.88 102 TYR A N 1
ATOM 827 C CA . TYR A 1 102 ? 5.078 -11.186 -15.393 1.00 93.88 102 TYR A CA 1
ATOM 828 C C . TYR A 1 102 ? 5.976 -10.133 -16.061 1.00 93.88 102 TYR A C 1
ATOM 830 O O . TYR A 1 102 ? 7.122 -10.428 -16.387 1.00 93.88 102 TYR A O 1
ATOM 838 N N . PHE A 1 103 ? 5.511 -8.890 -16.204 1.00 93.50 103 PHE A N 1
ATOM 839 C CA . PHE A 1 103 ? 6.344 -7.814 -16.755 1.00 93.50 103 PHE A CA 1
ATOM 840 C C . PHE A 1 103 ? 7.491 -7.401 -15.835 1.00 93.50 103 PHE A C 1
ATOM 842 O O . PHE A 1 103 ? 8.592 -7.119 -16.303 1.00 93.50 103 PHE A O 1
ATOM 849 N N . LEU A 1 104 ? 7.250 -7.374 -14.524 1.00 95.19 104 LEU A N 1
ATOM 850 C CA . LEU A 1 104 ? 8.272 -7.036 -13.535 1.00 95.19 104 LEU A CA 1
ATOM 851 C C . LEU A 1 104 ? 9.430 -8.043 -13.533 1.00 95.19 104 LEU A C 1
ATOM 853 O O . LEU A 1 104 ? 10.579 -7.648 -13.319 1.00 95.19 104 LEU A O 1
ATOM 857 N N . LYS A 1 105 ? 9.157 -9.311 -13.860 1.00 93.50 105 LYS A N 1
ATOM 858 C CA . LYS A 1 105 ? 10.183 -10.350 -13.990 1.00 93.50 105 LYS A CA 1
ATOM 859 C C . LYS A 1 105 ? 11.247 -9.997 -15.032 1.00 93.50 105 LYS A C 1
ATOM 861 O O . LYS A 1 105 ? 12.434 -10.150 -14.755 1.00 93.50 105 LYS A O 1
ATOM 866 N N . GLU A 1 106 ? 10.850 -9.460 -16.186 1.00 90.25 106 GLU A N 1
ATOM 867 C CA . GLU A 1 106 ? 11.784 -9.003 -17.233 1.00 90.25 106 GLU A CA 1
ATOM 868 C C . GLU A 1 106 ? 12.654 -7.823 -16.769 1.00 90.25 106 GLU A C 1
ATOM 870 O O . GLU A 1 106 ? 13.753 -7.597 -17.276 1.00 90.25 106 GLU A O 1
ATOM 875 N N . MET A 1 107 ? 12.200 -7.097 -15.746 1.00 90.44 107 MET A N 1
ATOM 876 C CA . MET A 1 107 ? 12.957 -6.037 -15.084 1.00 90.44 107 MET A CA 1
ATOM 877 C C . MET A 1 107 ? 13.786 -6.543 -13.890 1.00 90.44 107 MET A C 1
ATOM 879 O O . MET A 1 107 ? 14.422 -5.746 -13.212 1.00 90.44 107 MET A O 1
ATOM 883 N N . GLY A 1 108 ? 13.828 -7.852 -13.628 1.00 92.00 108 GLY A N 1
ATOM 884 C CA . GLY A 1 108 ? 14.594 -8.423 -12.515 1.00 92.00 108 GLY A CA 1
ATOM 885 C C . GLY A 1 108 ? 13.890 -8.314 -11.160 1.00 92.00 108 GLY A C 1
ATOM 886 O O . GLY A 1 108 ? 14.528 -8.465 -10.121 1.00 92.00 108 GLY A O 1
ATOM 887 N N . ILE A 1 109 ? 12.579 -8.052 -11.151 1.00 96.94 109 ILE A N 1
ATOM 888 C CA . ILE A 1 109 ? 11.750 -8.033 -9.942 1.00 96.94 109 ILE A CA 1
ATOM 889 C C . ILE A 1 109 ? 10.857 -9.274 -9.957 1.00 96.94 109 ILE A C 1
ATOM 891 O O . ILE A 1 109 ? 9.914 -9.375 -10.736 1.00 96.94 109 ILE A O 1
ATOM 895 N N . GLU A 1 110 ? 11.139 -10.220 -9.065 1.00 95.94 110 GLU A N 1
ATOM 896 C CA . GLU A 1 110 ? 10.375 -11.460 -8.928 1.00 95.94 110 GLU A CA 1
ATOM 897 C C . GLU A 1 110 ? 10.158 -11.780 -7.444 1.00 95.94 110 GLU A C 1
ATOM 899 O O . GLU A 1 110 ? 11.017 -11.510 -6.598 1.00 95.94 110 GLU A O 1
ATOM 904 N N . LYS A 1 111 ? 8.991 -12.337 -7.108 1.00 95.44 111 LYS A N 1
ATOM 905 C CA . LYS A 1 111 ? 8.694 -12.766 -5.738 1.00 95.44 111 LYS A CA 1
ATOM 906 C C . LYS A 1 111 ? 9.574 -13.964 -5.362 1.00 95.44 111 LYS A C 1
ATOM 908 O O . LYS A 1 111 ? 9.724 -14.894 -6.148 1.00 95.44 111 LYS A O 1
ATOM 913 N N . GLY A 1 112 ? 10.147 -13.936 -4.163 1.00 96.69 112 GLY A N 1
ATOM 914 C CA . GLY A 1 112 ? 11.040 -14.963 -3.627 1.00 96.69 112 GLY A CA 1
ATOM 915 C C . GLY A 1 112 ? 12.482 -14.910 -4.145 1.00 96.69 112 GLY A C 1
ATOM 916 O O . GLY A 1 112 ? 13.255 -15.815 -3.840 1.00 96.69 112 GLY A O 1
ATOM 917 N N . LYS A 1 113 ? 12.863 -13.890 -4.924 1.00 97.31 113 LYS A N 1
ATOM 918 C CA . LYS A 1 113 ? 14.225 -13.728 -5.465 1.00 97.31 113 LYS A CA 1
ATOM 919 C C . LYS A 1 113 ? 14.856 -12.421 -4.991 1.00 97.31 113 LYS A C 1
ATOM 921 O O . LYS A 1 113 ? 14.113 -11.491 -4.701 1.00 97.31 113 LYS A O 1
ATOM 926 N N . PRO A 1 114 ? 16.194 -12.323 -4.914 1.00 97.06 114 PRO A N 1
ATOM 927 C CA . PRO A 1 114 ? 16.858 -11.062 -4.603 1.00 97.06 114 PRO A CA 1
ATOM 928 C C . PRO A 1 114 ? 16.684 -10.038 -5.735 1.00 97.06 114 PRO A C 1
ATOM 930 O O . PRO A 1 114 ? 16.498 -10.398 -6.899 1.00 97.06 114 PRO A O 1
ATOM 933 N N . PHE A 1 115 ? 16.773 -8.750 -5.394 1.00 97.44 115 PHE A N 1
ATOM 934 C CA . PHE A 1 115 ? 16.770 -7.660 -6.369 1.00 97.44 115 PHE A CA 1
ATOM 935 C C . PHE A 1 115 ? 18.184 -7.372 -6.877 1.00 97.44 115 PHE A C 1
ATOM 937 O O . PHE A 1 115 ? 18.912 -6.559 -6.309 1.00 97.44 115 PHE A O 1
ATOM 944 N N . GLU A 1 116 ? 18.564 -8.044 -7.962 1.00 95.94 116 GLU A N 1
ATOM 945 C CA . GLU A 1 116 ? 19.882 -7.916 -8.596 1.00 95.94 116 GLU A CA 1
ATOM 946 C C . GLU A 1 116 ? 19.731 -7.542 -10.083 1.00 95.94 116 GLU A C 1
ATOM 948 O O . GLU A 1 116 ? 19.987 -8.366 -10.965 1.00 95.94 116 GLU A O 1
ATOM 953 N N . PRO A 1 117 ? 19.270 -6.314 -10.403 1.00 96.31 117 PRO A N 1
ATOM 954 C CA . PRO A 1 117 ? 19.070 -5.912 -11.788 1.00 96.31 117 PRO A CA 1
ATOM 955 C C . PRO A 1 117 ? 20.410 -5.790 -12.523 1.00 96.31 117 PRO A C 1
ATOM 957 O O . PRO A 1 117 ? 21.389 -5.247 -12.007 1.00 96.31 117 PRO A O 1
ATOM 960 N N . THR A 1 118 ? 20.434 -6.249 -13.770 1.00 97.25 118 THR A N 1
ATOM 961 C CA . THR A 1 118 ? 21.549 -6.044 -14.707 1.00 97.25 118 THR A CA 1
ATOM 962 C C . THR A 1 118 ? 21.719 -4.564 -15.055 1.00 97.25 118 THR A C 1
ATOM 964 O O . THR A 1 118 ? 20.781 -3.778 -14.920 1.00 97.25 118 THR A O 1
ATOM 967 N N . GLU A 1 119 ? 22.883 -4.170 -15.580 1.00 96.81 119 GLU A N 1
ATOM 968 C CA . GLU A 1 119 ? 23.124 -2.775 -15.995 1.00 96.81 119 GLU A CA 1
ATOM 969 C C . GLU A 1 119 ? 22.070 -2.266 -16.988 1.00 96.81 119 GLU A C 1
ATOM 971 O O . GLU A 1 119 ? 21.498 -1.197 -16.791 1.00 96.81 119 GLU A O 1
ATOM 976 N N . ARG A 1 120 ? 21.688 -3.090 -17.973 1.00 95.88 120 ARG A N 1
ATOM 977 C CA . ARG A 1 120 ? 20.613 -2.751 -18.917 1.00 95.88 120 ARG A CA 1
ATOM 978 C C . ARG A 1 120 ? 19.269 -2.509 -18.218 1.00 95.88 120 ARG A C 1
ATOM 980 O O . ARG A 1 120 ? 18.537 -1.596 -18.587 1.00 95.88 120 ARG A O 1
ATOM 987 N N . GLN A 1 121 ? 18.913 -3.328 -17.227 1.00 96.62 121 GLN A N 1
ATOM 988 C CA . GLN A 1 121 ? 17.674 -3.135 -16.462 1.00 96.62 121 GLN A CA 1
ATOM 989 C C . GLN A 1 121 ? 17.738 -1.859 -15.621 1.00 96.62 121 GLN A C 1
ATOM 991 O O . GLN A 1 121 ? 16.745 -1.139 -15.554 1.00 96.62 121 GLN A O 1
ATOM 996 N N . LYS A 1 122 ? 18.900 -1.539 -15.036 1.00 96.88 122 LYS A N 1
ATOM 997 C CA . LYS A 1 122 ? 19.101 -0.296 -14.278 1.00 96.88 122 LYS A CA 1
ATOM 998 C C . LYS A 1 122 ? 18.914 0.945 -15.149 1.00 96.88 122 LYS A C 1
ATOM 1000 O O . LYS A 1 122 ? 18.257 1.883 -14.705 1.00 96.88 122 LYS A O 1
ATOM 1005 N N . GLU A 1 123 ? 19.442 0.938 -16.373 1.00 95.75 123 GLU A N 1
ATOM 1006 C CA . GLU A 1 123 ? 19.250 2.023 -17.347 1.00 95.75 123 GLU A CA 1
ATOM 1007 C C . GLU A 1 123 ? 17.763 2.215 -17.679 1.00 95.75 123 GLU A C 1
ATOM 1009 O O . GLU A 1 123 ? 17.227 3.311 -17.517 1.00 95.75 123 GLU A O 1
ATOM 1014 N N . ILE A 1 124 ? 17.058 1.131 -18.023 1.00 95.06 124 ILE A N 1
ATOM 1015 C CA . ILE A 1 124 ? 15.612 1.165 -18.305 1.00 95.06 124 ILE A CA 1
ATOM 1016 C C . ILE A 1 124 ? 14.826 1.694 -17.098 1.00 95.06 124 ILE A C 1
ATOM 1018 O O . ILE A 1 124 ? 13.928 2.520 -17.242 1.00 95.06 124 ILE A O 1
ATOM 1022 N N . MET A 1 125 ? 15.162 1.232 -15.896 1.00 95.94 125 MET A N 1
ATOM 1023 C CA . MET A 1 125 ? 14.532 1.654 -14.646 1.00 95.94 125 MET A CA 1
ATOM 1024 C C . MET A 1 125 ? 14.750 3.134 -14.329 1.00 95.94 125 MET A C 1
ATOM 1026 O O . MET A 1 125 ? 13.851 3.774 -13.771 1.00 95.94 125 MET A O 1
ATOM 1030 N N . ALA A 1 126 ? 15.928 3.672 -14.650 1.00 95.62 126 ALA A N 1
ATOM 1031 C CA . ALA A 1 126 ? 16.237 5.083 -14.463 1.00 95.62 126 ALA A CA 1
ATOM 1032 C C . ALA A 1 126 ? 15.333 5.955 -15.347 1.00 95.62 126 ALA A C 1
ATOM 1034 O O . ALA A 1 126 ? 14.693 6.880 -14.840 1.00 95.62 126 ALA A O 1
ATOM 1035 N N . ASP A 1 127 ? 15.192 5.593 -16.624 1.00 95.31 127 ASP A N 1
ATOM 1036 C CA . ASP A 1 127 ? 14.312 6.288 -17.568 1.00 95.31 127 ASP A CA 1
ATOM 1037 C C . ASP A 1 127 ? 12.832 6.124 -17.194 1.00 95.31 127 ASP A C 1
ATOM 1039 O O . ASP A 1 127 ? 12.063 7.092 -17.170 1.00 95.31 127 ASP A O 1
ATOM 1043 N N . ALA A 1 128 ? 12.428 4.905 -16.830 1.00 94.75 128 ALA A N 1
ATOM 1044 C CA . ALA A 1 128 ? 11.051 4.576 -16.485 1.00 94.75 128 ALA A CA 1
ATOM 1045 C C . ALA A 1 128 ? 10.539 5.363 -15.270 1.00 94.75 128 ALA A C 1
ATOM 1047 O O . ALA A 1 128 ? 9.371 5.748 -15.253 1.00 94.75 128 ALA A O 1
ATOM 1048 N N . VAL A 1 129 ? 11.383 5.665 -14.276 1.00 94.94 129 VAL A N 1
ATOM 1049 C CA . VAL A 1 129 ? 10.964 6.491 -13.127 1.00 94.94 129 VAL A CA 1
ATOM 1050 C C . VAL A 1 129 ? 10.696 7.933 -13.541 1.00 94.94 129 VAL A C 1
ATOM 1052 O O . VAL A 1 129 ? 9.717 8.523 -13.083 1.00 94.94 129 VAL A O 1
ATOM 1055 N N . VAL A 1 130 ? 11.515 8.499 -14.430 1.00 95.50 130 VAL A N 1
ATOM 1056 C CA . VAL A 1 130 ? 11.321 9.872 -14.920 1.00 95.50 130 VAL A CA 1
ATOM 1057 C C . VAL A 1 130 ? 10.029 9.970 -15.729 1.00 95.50 130 VAL A C 1
ATOM 1059 O O . VAL A 1 130 ? 9.182 10.827 -15.457 1.00 95.50 130 VAL A O 1
ATOM 1062 N N . VAL A 1 131 ? 9.850 9.063 -16.692 1.00 96.25 131 VAL A N 1
ATOM 1063 C CA . VAL A 1 131 ? 8.657 9.033 -17.547 1.00 96.25 131 VAL A CA 1
ATOM 1064 C C . VAL A 1 131 ? 7.411 8.700 -16.723 1.00 96.25 131 VAL A C 1
ATOM 1066 O O . VAL A 1 131 ? 6.398 9.387 -16.842 1.00 96.25 131 VAL A O 1
ATOM 1069 N N . GLY A 1 132 ? 7.491 7.716 -15.828 1.00 93.75 132 GLY A N 1
ATOM 1070 C CA . GLY A 1 132 ? 6.397 7.305 -14.950 1.00 93.75 132 GLY A CA 1
ATOM 1071 C C . GLY A 1 132 ? 5.945 8.410 -13.992 1.00 93.75 132 GLY A C 1
ATOM 1072 O O . GLY A 1 132 ? 4.743 8.645 -13.853 1.00 93.75 132 GLY A O 1
ATOM 1073 N N . GLU A 1 133 ? 6.877 9.156 -13.386 1.00 93.81 133 GLU A N 1
ATOM 1074 C CA . GLU A 1 133 ? 6.542 10.322 -12.554 1.00 93.81 133 GLU A CA 1
ATOM 1075 C C . GLU A 1 133 ? 5.847 11.413 -13.389 1.00 93.81 133 GLU A C 1
ATOM 1077 O O . GLU A 1 133 ? 4.857 12.000 -12.940 1.00 93.81 133 GLU A O 1
ATOM 1082 N N . ALA A 1 134 ? 6.315 11.675 -14.615 1.00 93.69 134 ALA A N 1
ATOM 1083 C CA . ALA A 1 134 ? 5.683 12.637 -15.518 1.00 93.69 134 ALA A CA 1
ATOM 1084 C C . ALA A 1 134 ? 4.268 12.199 -15.937 1.00 93.69 134 ALA A C 1
ATOM 1086 O O . ALA A 1 134 ? 3.343 13.017 -15.925 1.00 93.69 134 ALA A O 1
ATOM 1087 N N . MET A 1 135 ? 4.075 10.913 -16.243 1.00 91.31 135 MET A N 1
ATOM 1088 C CA . MET A 1 135 ? 2.765 10.329 -16.543 1.00 91.31 135 MET A CA 1
ATOM 1089 C C . MET A 1 135 ? 1.815 10.464 -15.351 1.00 91.31 135 MET A C 1
ATOM 1091 O O . MET A 1 135 ? 0.704 10.964 -15.518 1.00 91.31 135 MET A O 1
ATOM 1095 N N . ALA A 1 136 ? 2.263 10.106 -14.144 1.00 88.25 136 ALA A N 1
ATOM 1096 C CA . ALA A 1 136 ? 1.462 10.217 -12.927 1.00 88.25 136 ALA A CA 1
ATOM 1097 C C . ALA A 1 136 ? 1.036 11.670 -12.653 1.00 88.25 136 ALA A C 1
ATOM 1099 O O . ALA A 1 136 ? -0.138 11.934 -12.391 1.00 88.25 136 ALA A O 1
ATOM 1100 N N . LYS A 1 137 ? 1.955 12.636 -12.785 1.00 88.62 137 LYS A N 1
ATOM 1101 C CA . LYS A 1 137 ? 1.630 14.069 -12.666 1.00 88.62 137 LYS A CA 1
ATOM 1102 C C . LYS A 1 137 ? 0.619 14.510 -13.722 1.00 88.62 137 LYS A C 1
ATOM 1104 O O . LYS A 1 137 ? -0.307 15.251 -13.402 1.00 88.62 137 LYS A O 1
ATOM 1109 N N . ASN A 1 138 ? 0.768 14.062 -14.968 1.00 87.25 138 ASN A N 1
ATOM 1110 C CA . ASN A 1 138 ? -0.162 14.414 -16.039 1.00 87.25 138 ASN A CA 1
ATOM 1111 C C . ASN A 1 138 ? -1.569 13.871 -15.760 1.00 87.25 138 ASN A C 1
ATOM 1113 O O . ASN A 1 138 ? -2.532 14.630 -15.846 1.00 87.25 138 ASN A O 1
ATOM 1117 N N . MET A 1 139 ? -1.669 12.610 -15.332 1.00 79.69 139 MET A N 1
ATOM 1118 C CA . MET A 1 139 ? -2.937 11.985 -14.951 1.00 79.69 139 MET A CA 1
ATOM 1119 C C . MET A 1 139 ? -3.646 12.751 -13.829 1.00 79.69 139 MET A C 1
ATOM 1121 O O . MET A 1 139 ? -4.858 12.903 -13.881 1.00 79.69 139 MET A O 1
ATOM 1125 N N . VAL A 1 140 ? -2.911 13.302 -12.856 1.00 78.06 140 VAL A N 1
ATOM 1126 C CA . VAL A 1 140 ? -3.508 14.070 -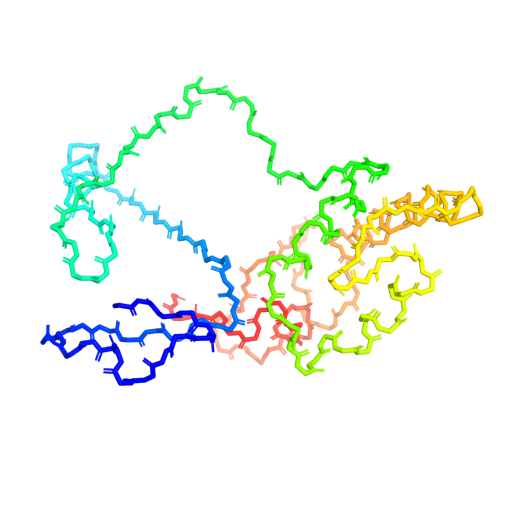11.750 1.00 78.06 140 VAL A CA 1
ATOM 1127 C C . VAL A 1 140 ? -3.855 15.506 -12.155 1.00 78.06 140 VAL A C 1
ATOM 1129 O O . VAL A 1 140 ? -4.973 15.967 -11.941 1.00 78.06 140 VAL A O 1
ATOM 1132 N N . PHE A 1 141 ? -2.934 16.260 -12.750 1.00 80.00 141 PHE A N 1
ATOM 1133 C CA . PHE A 1 141 ? -3.165 17.694 -12.982 1.00 80.00 141 PHE A CA 1
ATOM 1134 C C . PHE A 1 141 ? -3.951 17.973 -14.271 1.00 80.00 141 PHE A C 1
ATOM 1136 O O . PHE A 1 141 ? -4.712 18.944 -14.356 1.00 80.00 141 PHE A O 1
ATOM 1143 N N . ARG A 1 142 ? -3.835 17.091 -15.266 1.00 80.38 142 ARG A N 1
ATOM 1144 C CA . ARG A 1 142 ? -4.477 17.206 -16.583 1.00 80.38 142 ARG A CA 1
ATOM 1145 C C . ARG A 1 142 ? -5.337 15.990 -16.914 1.00 80.38 142 ARG A C 1
ATOM 1147 O O . ARG A 1 142 ? -5.372 15.571 -18.068 1.00 80.38 142 ARG A O 1
ATOM 1154 N N . GLU A 1 143 ? -6.040 15.452 -15.921 1.00 74.94 143 GLU A N 1
ATOM 1155 C CA . GLU A 1 143 ? -6.986 14.356 -16.136 1.00 74.94 143 GLU A CA 1
ATOM 1156 C C . GLU A 1 143 ? -8.009 14.703 -17.221 1.00 74.94 143 GLU A C 1
ATOM 1158 O O . GLU A 1 143 ? -8.563 15.807 -17.228 1.00 74.94 143 GLU A O 1
ATOM 1163 N N . ARG A 1 144 ? -8.230 13.756 -18.136 1.00 75.25 144 ARG A N 1
ATOM 1164 C CA . ARG A 1 144 ? -9.120 13.894 -19.303 1.00 75.25 144 ARG A CA 1
ATOM 1165 C C . ARG A 1 144 ? -10.260 12.883 -19.291 1.00 75.25 144 ARG A C 1
ATOM 1167 O O . ARG A 1 144 ? -10.847 12.605 -20.330 1.00 75.25 144 ARG A O 1
ATOM 1174 N N . LEU A 1 145 ? -10.504 12.283 -18.134 1.00 73.44 145 LEU A N 1
ATOM 1175 C CA . LEU A 1 145 ? -11.561 11.306 -17.970 1.00 73.44 145 LEU A CA 1
ATOM 1176 C C . LEU A 1 145 ? -12.923 12.024 -17.933 1.00 73.44 145 LEU A C 1
ATOM 1178 O O . LEU A 1 145 ? -13.008 13.144 -17.415 1.00 73.44 145 LEU A O 1
ATOM 1182 N N . PRO A 1 146 ? -13.983 11.428 -18.499 1.00 69.88 146 PRO A N 1
ATOM 1183 C CA . PRO A 1 146 ? -15.336 11.956 -18.370 1.00 69.88 146 PRO A CA 1
ATOM 1184 C C . PRO A 1 146 ? -15.741 12.171 -16.901 1.00 69.88 146 PRO A C 1
ATOM 1186 O O . PRO A 1 146 ? -15.349 11.420 -16.010 1.00 69.88 146 PRO A O 1
ATOM 1189 N N . GLY A 1 147 ? -16.521 13.221 -16.634 1.00 69.69 147 GLY A N 1
ATOM 1190 C CA . GLY A 1 147 ? -17.062 13.510 -15.298 1.00 69.69 147 GLY A CA 1
ATOM 1191 C C . GLY A 1 147 ? -16.090 14.140 -14.291 1.00 69.69 147 GLY A C 1
ATOM 1192 O O . GLY A 1 147 ? -16.442 14.302 -13.125 1.00 69.69 147 GLY A O 1
ATOM 1193 N N . VAL A 1 148 ? -14.892 14.556 -14.716 1.00 71.75 148 VAL A N 1
ATOM 1194 C CA . VAL A 1 148 ? -14.033 15.428 -13.898 1.00 71.75 148 VAL A CA 1
ATOM 1195 C C . VAL A 1 148 ? -14.677 16.809 -13.778 1.00 71.75 148 VAL A C 1
ATOM 1197 O O . VAL A 1 148 ? -14.696 17.576 -14.740 1.00 71.75 148 VAL A O 1
ATOM 1200 N N . LEU A 1 149 ? -15.166 17.147 -12.585 1.00 71.94 149 LEU A N 1
ATOM 1201 C CA . LEU A 1 149 ? -15.737 18.464 -12.305 1.00 71.94 149 LEU A CA 1
ATOM 1202 C C . LEU A 1 149 ? -14.629 19.507 -12.147 1.00 71.94 149 LEU A C 1
ATOM 1204 O O . LEU A 1 149 ? -13.760 19.388 -11.274 1.00 71.94 149 LEU A O 1
ATOM 1208 N N . ARG A 1 150 ? -14.675 20.529 -13.004 1.00 77.62 150 ARG A N 1
ATOM 1209 C CA . ARG A 1 150 ? -13.793 21.694 -12.966 1.00 77.62 150 ARG A CA 1
ATOM 1210 C C . ARG A 1 150 ? -14.625 22.962 -13.070 1.00 77.62 150 ARG A C 1
ATOM 1212 O O . ARG A 1 150 ? -15.519 23.023 -13.906 1.00 77.62 150 ARG A O 1
ATOM 1219 N N . ASP A 1 151 ? -14.283 23.950 -12.259 1.00 81.38 151 ASP A N 1
ATOM 1220 C CA . ASP A 1 151 ? -14.877 25.284 -12.306 1.00 81.38 151 ASP A CA 1
ATOM 1221 C C . ASP A 1 151 ? -13.811 26.321 -11.943 1.00 81.38 151 ASP A C 1
ATOM 1223 O O . ASP A 1 151 ? -13.091 26.126 -10.971 1.00 81.38 151 ASP A O 1
ATOM 1227 N N . ASP A 1 152 ? -13.646 27.359 -12.762 1.00 85.62 152 ASP A N 1
ATOM 1228 C CA . ASP A 1 152 ? -12.662 28.446 -12.583 1.00 85.62 152 ASP A CA 1
ATOM 1229 C C . ASP A 1 152 ? -11.262 28.006 -12.080 1.00 85.62 152 ASP A C 1
ATOM 1231 O O . ASP A 1 152 ? -10.713 28.503 -11.098 1.00 85.62 152 ASP A O 1
ATOM 1235 N N . GLY A 1 153 ? -10.684 26.978 -12.714 1.00 80.75 153 GLY A N 1
ATOM 1236 C CA . GLY A 1 153 ? -9.372 26.428 -12.339 1.00 80.75 153 GLY A CA 1
ATOM 1237 C C . GLY A 1 153 ? -9.372 25.497 -11.117 1.00 80.75 153 GLY A C 1
ATOM 1238 O O . GLY A 1 153 ? -8.385 24.788 -10.898 1.00 80.75 153 GLY A O 1
ATOM 1239 N N . TRP A 1 154 ? -10.477 25.409 -10.378 1.00 80.31 154 TRP A N 1
ATOM 1240 C CA . TRP A 1 154 ? -10.695 24.421 -9.327 1.00 80.31 154 TRP A CA 1
ATOM 1241 C C . TRP A 1 154 ? -11.069 23.061 -9.899 1.00 80.31 154 TRP A C 1
ATOM 1243 O O . TRP A 1 154 ? -11.604 22.930 -11.001 1.00 80.31 154 TRP A O 1
ATOM 1253 N N . ARG A 1 155 ? -10.779 22.020 -9.119 1.00 77.25 155 ARG A N 1
ATOM 1254 C CA . ARG A 1 155 ? -11.125 20.638 -9.437 1.00 77.25 155 ARG A CA 1
ATOM 1255 C C . ARG A 1 155 ? -11.556 19.911 -8.169 1.00 77.25 155 ARG A C 1
ATOM 1257 O O . ARG A 1 155 ? -10.855 19.970 -7.160 1.00 77.25 155 ARG A O 1
ATOM 1264 N N . LEU A 1 156 ? -12.638 19.140 -8.258 1.00 74.25 156 LEU A N 1
ATOM 1265 C CA . LEU A 1 156 ? -12.984 18.168 -7.222 1.00 74.25 156 LEU A CA 1
ATOM 1266 C C . LEU A 1 156 ? -12.023 16.963 -7.296 1.00 74.25 156 LEU A C 1
ATOM 1268 O O . LEU A 1 156 ? -11.966 16.255 -8.304 1.00 74.25 156 LEU A O 1
ATOM 1272 N N . ILE A 1 157 ? -11.209 16.772 -6.250 1.00 69.56 157 ILE A N 1
ATOM 1273 C CA . ILE A 1 157 ? -10.143 15.747 -6.209 1.00 69.56 157 ILE A CA 1
ATOM 1274 C C . ILE A 1 157 ? -10.650 14.417 -5.645 1.00 69.56 157 ILE A C 1
ATOM 1276 O O . ILE A 1 157 ? -10.189 13.367 -6.060 1.00 69.56 157 ILE A O 1
ATOM 1280 N N . LEU A 1 158 ? -11.578 14.434 -4.695 1.00 64.06 158 LEU A N 1
ATOM 1281 C CA . LEU A 1 158 ? -12.189 13.233 -4.131 1.00 64.06 158 LEU A CA 1
ATOM 1282 C C . LEU A 1 158 ? -13.658 13.565 -3.904 1.00 64.06 158 LEU A C 1
ATOM 1284 O O . LEU A 1 158 ? -13.976 14.317 -2.987 1.00 64.06 158 LEU A O 1
ATOM 1288 N N . GLY A 1 159 ? -14.545 13.075 -4.762 1.00 53.69 159 GLY A N 1
ATOM 1289 C CA . GLY A 1 159 ? -15.966 13.300 -4.558 1.00 53.69 159 GLY A CA 1
ATOM 1290 C C . GLY A 1 159 ? -16.827 12.979 -5.764 1.00 53.69 159 GLY A C 1
ATOM 1291 O O . GLY A 1 159 ? -16.410 13.116 -6.912 1.00 53.69 159 GLY A O 1
ATOM 1292 N N . ARG A 1 160 ? -18.051 12.589 -5.432 1.00 56.22 160 ARG A N 1
ATOM 1293 C CA . ARG A 1 160 ? -19.228 12.553 -6.289 1.00 56.22 160 ARG A CA 1
ATOM 1294 C C . ARG A 1 160 ? -20.132 13.687 -5.810 1.00 56.22 160 ARG A C 1
ATOM 1296 O O . ARG A 1 160 ? -20.200 13.930 -4.606 1.00 56.22 160 ARG A O 1
ATOM 1303 N N . VAL A 1 161 ? -20.840 14.367 -6.705 1.00 54.72 161 VAL A N 1
ATOM 1304 C CA . VAL A 1 161 ? -21.950 15.223 -6.264 1.00 54.72 161 VAL A CA 1
ATOM 1305 C C . VAL A 1 161 ? -23.108 14.297 -5.900 1.00 54.72 161 VAL A C 1
ATOM 1307 O O . VAL A 1 161 ? -23.478 13.423 -6.682 1.00 54.72 161 VAL A O 1
ATOM 1310 N N . HIS A 1 162 ? -23.656 14.432 -4.693 1.00 51.78 162 HIS A N 1
ATOM 1311 C CA . HIS A 1 162 ? -24.762 13.586 -4.247 1.00 51.78 162 HIS A CA 1
ATOM 1312 C C . HIS A 1 162 ? -25.896 13.580 -5.293 1.00 51.78 162 HIS A C 1
ATOM 1314 O O . HIS A 1 162 ? -26.389 14.636 -5.681 1.00 51.78 162 HIS A O 1
ATOM 1320 N N . GLY A 1 163 ? -26.276 12.391 -5.777 1.00 53.97 163 GLY A N 1
ATOM 1321 C CA . GLY A 1 163 ? -27.328 12.215 -6.786 1.00 53.97 163 GLY A CA 1
ATOM 1322 C C . GLY A 1 163 ? -26.897 12.267 -8.263 1.00 53.97 163 GLY A C 1
ATOM 1323 O O . GLY A 1 163 ? -27.746 12.038 -9.118 1.00 53.97 163 GLY A O 1
ATOM 1324 N N . THR A 1 164 ? -25.624 12.508 -8.605 1.00 54.41 164 THR A N 1
ATOM 1325 C CA . THR A 1 164 ? -25.162 12.479 -10.015 1.00 54.41 164 THR A CA 1
ATOM 1326 C C . THR A 1 164 ? -24.712 11.089 -10.440 1.00 54.41 164 THR A C 1
ATOM 1328 O O . THR A 1 164 ? -24.213 10.343 -9.604 1.00 54.41 164 THR A O 1
ATOM 1331 N N . GLU A 1 165 ? -24.824 10.701 -11.711 1.00 56.50 165 GLU A N 1
ATOM 1332 C CA . GLU A 1 165 ? -24.168 9.468 -12.178 1.00 56.50 165 GLU A CA 1
ATOM 1333 C C . GLU A 1 165 ? -22.638 9.562 -11.987 1.00 56.50 165 GLU A C 1
ATOM 1335 O O . GLU A 1 165 ? -22.085 10.663 -12.093 1.00 56.50 165 GLU A O 1
ATOM 1340 N N . PRO A 1 166 ? -21.952 8.456 -11.633 1.00 53.94 166 PRO A N 1
ATOM 1341 C CA . PRO A 1 166 ? -20.497 8.415 -11.534 1.00 53.94 166 PRO A CA 1
ATOM 1342 C C . PRO A 1 166 ? -19.825 8.993 -12.778 1.00 53.94 166 PRO A C 1
ATOM 1344 O O . PRO A 1 166 ? -20.086 8.554 -13.895 1.00 53.94 166 PRO A O 1
ATOM 1347 N N . GLY A 1 167 ? -18.920 9.946 -12.579 1.00 53.00 167 GLY A N 1
ATOM 1348 C CA . GLY A 1 167 ? -17.943 10.288 -13.602 1.00 53.00 167 GLY A CA 1
ATOM 1349 C C . GLY A 1 167 ? -16.858 9.215 -13.677 1.00 53.00 167 GLY A C 1
ATOM 1350 O O . GLY A 1 167 ? -16.385 8.739 -12.643 1.00 53.00 167 GLY A O 1
ATOM 1351 N N . ASP A 1 168 ? -16.398 8.880 -14.880 1.00 55.12 168 ASP A N 1
ATOM 1352 C CA . ASP A 1 168 ? -15.295 7.933 -15.118 1.00 55.12 168 ASP A CA 1
ATOM 1353 C C . ASP A 1 168 ? -13.950 8.364 -14.493 1.00 55.12 168 ASP A C 1
ATOM 1355 O O . ASP A 1 168 ? -12.998 7.588 -14.465 1.00 55.12 168 ASP A O 1
ATOM 1359 N N . ALA A 1 169 ? -13.857 9.594 -13.980 1.00 57.12 169 ALA A N 1
ATOM 1360 C CA . ALA A 1 169 ? -12.655 10.222 -13.437 1.00 57.12 169 ALA A CA 1
ATOM 1361 C C . ALA A 1 169 ? -11.839 9.367 -12.456 1.00 57.12 169 ALA A C 1
ATOM 1363 O O . ALA A 1 169 ? -10.677 9.069 -12.694 1.00 57.12 169 ALA A O 1
ATOM 1364 N N . MET A 1 170 ? -12.416 8.964 -11.328 1.00 57.00 170 MET A N 1
ATOM 1365 C CA . MET A 1 170 ? -11.686 8.155 -10.339 1.00 57.00 170 MET A CA 1
ATOM 1366 C C . MET A 1 170 ? -12.487 6.977 -9.824 1.00 57.00 170 MET A C 1
ATOM 1368 O O . MET A 1 170 ? -11.889 6.042 -9.289 1.00 57.00 170 MET A O 1
ATOM 1372 N N . GLU A 1 171 ? -13.806 6.996 -10.014 1.00 55.94 171 GLU A N 1
ATOM 1373 C CA . GLU A 1 171 ? -14.726 6.064 -9.376 1.00 55.94 171 GLU A CA 1
ATOM 1374 C C . GLU A 1 171 ? -14.604 4.634 -9.894 1.00 55.94 171 GLU A C 1
ATOM 1376 O O . GLU A 1 171 ? -14.861 3.713 -9.129 1.00 55.94 171 GLU A O 1
ATOM 1381 N N . GLN A 1 172 ? -14.185 4.466 -11.151 1.00 56.75 172 GLN A N 1
ATOM 1382 C CA . GLN A 1 172 ? -13.966 3.161 -11.782 1.00 56.75 172 GLN A CA 1
ATOM 1383 C C . GLN A 1 172 ? -12.496 2.728 -11.767 1.00 56.75 172 GLN A C 1
ATOM 1385 O O . GLN A 1 172 ? -12.132 1.667 -12.282 1.00 56.75 172 GLN A O 1
ATOM 1390 N N . THR A 1 173 ? -11.612 3.548 -11.193 1.00 61.09 173 THR A N 1
ATOM 1391 C CA . THR A 1 173 ? -10.223 3.130 -11.028 1.00 61.09 173 THR A CA 1
ATOM 1392 C C . THR A 1 173 ? -10.161 2.070 -9.934 1.00 61.09 173 THR A C 1
ATOM 1394 O O . THR A 1 173 ? -10.737 2.225 -8.856 1.00 61.09 173 THR A O 1
ATOM 1397 N N . GLN A 1 174 ? -9.373 1.017 -10.164 1.00 54.84 174 GLN A N 1
ATOM 1398 C CA . GLN A 1 174 ? -9.170 -0.078 -9.200 1.00 54.84 174 GLN A CA 1
ATOM 1399 C C . GLN A 1 174 ? -8.779 0.401 -7.787 1.00 54.84 174 GLN A C 1
ATOM 1401 O O . GLN A 1 174 ? -8.976 -0.317 -6.811 1.00 54.84 174 GLN A O 1
ATOM 1406 N N . ARG A 1 175 ? -8.247 1.625 -7.670 1.00 62.41 175 ARG A N 1
ATOM 1407 C CA . ARG A 1 175 ? -7.800 2.253 -6.422 1.00 62.41 175 ARG A CA 1
ATOM 1408 C C . ARG A 1 175 ? -8.938 2.709 -5.507 1.00 62.41 175 ARG A C 1
ATOM 1410 O O . ARG A 1 175 ? -8.706 2.810 -4.307 1.00 62.41 175 ARG A O 1
ATOM 1417 N N . THR A 1 176 ? -10.126 3.001 -6.042 1.00 58.69 176 THR A N 1
ATOM 1418 C CA . THR A 1 176 ? -11.229 3.609 -5.265 1.00 58.69 176 THR A CA 1
ATOM 1419 C C . THR A 1 176 ? -12.540 2.819 -5.316 1.00 58.69 176 THR A C 1
ATOM 1421 O O . THR A 1 176 ? -13.525 3.232 -4.696 1.00 58.69 176 THR A O 1
ATOM 1424 N N . ASN A 1 177 ? -12.539 1.664 -5.996 1.00 57.78 177 ASN A N 1
ATOM 1425 C CA . ASN A 1 177 ? -13.704 0.786 -6.169 1.00 57.78 177 ASN A CA 1
ATOM 1426 C C . ASN A 1 177 ? -14.355 0.338 -4.844 1.00 57.78 177 ASN A C 1
ATOM 1428 O O . ASN A 1 177 ? -15.527 -0.019 -4.842 1.00 57.78 177 ASN A O 1
ATOM 1432 N N . TYR A 1 178 ? -13.620 0.365 -3.725 1.00 56.06 178 TYR A N 1
ATOM 1433 C CA . TYR A 1 178 ? -14.090 -0.090 -2.407 1.00 56.06 178 TYR A CA 1
ATOM 1434 C C . TYR A 1 178 ? -14.141 1.019 -1.352 1.00 56.06 178 TYR A C 1
ATOM 1436 O O . TYR A 1 178 ? -14.187 0.732 -0.158 1.00 56.06 178 TYR A O 1
ATOM 1444 N N . TYR A 1 179 ? -14.073 2.287 -1.759 1.00 59.81 179 TYR A N 1
ATOM 1445 C CA . TYR A 1 179 ? -14.251 3.373 -0.799 1.00 59.81 179 TYR A CA 1
ATOM 1446 C C . TYR A 1 179 ? -15.707 3.380 -0.337 1.00 59.81 179 TYR A C 1
ATOM 1448 O O . TYR A 1 179 ? -16.612 3.419 -1.168 1.00 59.81 179 TYR A O 1
ATOM 1456 N N . ASP A 1 180 ? -15.918 3.334 0.979 1.00 48.41 180 ASP A N 1
ATOM 1457 C CA . ASP A 1 180 ? -17.216 3.635 1.572 1.00 48.41 180 ASP A CA 1
ATOM 1458 C C . ASP A 1 180 ? -17.449 5.144 1.443 1.00 48.41 180 ASP A C 1
ATOM 1460 O O . ASP A 1 180 ? -16.607 5.952 1.842 1.00 48.41 180 ASP A O 1
ATOM 1464 N N . ARG A 1 181 ? -18.542 5.517 0.776 1.00 54.62 181 ARG A N 1
ATOM 1465 C CA . ARG A 1 181 ? -18.832 6.897 0.354 1.00 54.62 181 ARG A CA 1
ATOM 1466 C C . ARG A 1 181 ? -20.100 7.443 1.008 1.00 54.62 181 ARG A C 1
ATOM 1468 O O . ARG A 1 181 ? -20.663 8.409 0.504 1.00 54.62 181 ARG A O 1
ATOM 1475 N N . SER A 1 182 ? -20.554 6.845 2.114 1.00 37.12 182 SER A N 1
ATOM 1476 C CA . SER A 1 182 ? -21.603 7.430 2.952 1.00 37.12 182 SER A CA 1
ATOM 1477 C C . SER A 1 182 ? -21.025 8.550 3.830 1.00 37.12 182 SER A C 1
ATOM 1479 O O . SER A 1 182 ? -20.781 8.361 5.023 1.00 37.12 182 SER A O 1
ATOM 1481 N N . MET A 1 183 ? -20.766 9.708 3.227 1.00 32.22 183 MET A N 1
ATOM 1482 C CA . MET A 1 183 ? -20.656 10.996 3.920 1.00 32.22 183 MET A CA 1
ATOM 1483 C C . MET A 1 183 ? -21.405 12.054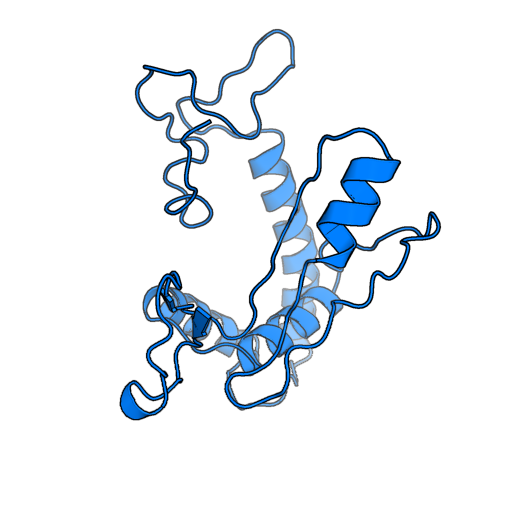 3.125 1.00 32.22 183 MET A C 1
ATOM 1485 O O . MET A 1 183 ? -21.313 12.016 1.877 1.00 32.22 183 MET A O 1
#